Protein AF-A0A1Z8X875-F1 (afdb_monomer_lite)

Radius of gyration: 24.11 Å; chains: 1; bounding box: 52×48×48 Å

Secondary structure (DSSP, 8-state):
-HHHHSGGGS--TTTPPPPHHHHHHHHHHHHHTTSSPPP-PPPHHHHHT-TTSSB-TTS-B-PPTT-S--TTTT--TTSTT---PPP--

Structure (mmCIF, N/CA/C/O backbone):
data_AF-A0A1Z8X875-F1
#
_entry.id   AF-A0A1Z8X875-F1
#
loop_
_atom_site.group_PDB
_atom_site.id
_atom_site.type_symbol
_atom_site.label_atom_id
_atom_site.label_alt_id
_atom_site.label_comp_id
_atom_site.label_asym_id
_atom_site.label_entity_id
_atom_site.label_seq_id
_atom_site.pdbx_PDB_ins_code
_atom_site.Cartn_x
_atom_site.Cartn_y
_atom_site.Cartn_z
_atom_site.occupancy
_atom_site.B_iso_or_equiv
_atom_site.auth_seq_id
_atom_site.auth_comp_id
_atom_site.auth_asym_id
_atom_site.auth_atom_id
_atom_site.pdbx_PDB_model_num
ATOM 1 N N . MET A 1 1 ? 0.544 31.710 28.892 1.00 57.66 1 MET A N 1
ATOM 2 C CA . MET A 1 1 ? 1.476 32.169 27.840 1.00 57.66 1 MET A CA 1
ATOM 3 C C . MET A 1 1 ? 1.239 31.554 26.453 1.00 57.66 1 MET A C 1
ATOM 5 O O . MET A 1 1 ? 0.664 32.251 25.635 1.00 57.66 1 MET A O 1
ATOM 9 N N . ILE A 1 2 ? 1.581 30.288 26.142 1.00 60.22 2 ILE A N 1
ATOM 10 C CA . ILE A 1 2 ? 1.348 29.737 24.773 1.00 60.22 2 ILE A CA 1
ATOM 11 C C . ILE A 1 2 ? -0.149 29.690 24.400 1.00 60.22 2 ILE A C 1
ATOM 13 O O . ILE A 1 2 ? -0.520 30.038 23.285 1.00 60.22 2 ILE A O 1
ATOM 17 N N . LYS A 1 3 ? -1.017 29.317 25.351 1.00 55.34 3 LYS A N 1
ATOM 18 C CA . LYS A 1 3 ? -2.477 29.260 25.146 1.00 55.34 3 LYS A CA 1
ATOM 19 C C . LYS A 1 3 ? -3.127 30.627 24.887 1.00 55.34 3 LYS A C 1
ATOM 21 O O . LYS A 1 3 ? -4.113 30.687 24.173 1.00 55.34 3 LYS A O 1
ATOM 26 N N . GLU A 1 4 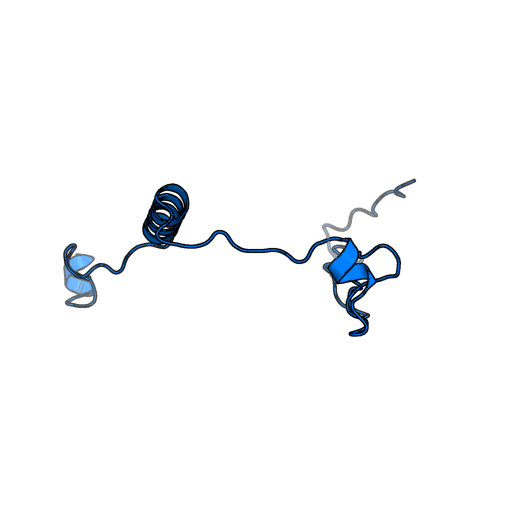? -2.575 31.707 25.438 1.00 61.78 4 GLU A N 1
ATOM 27 C CA . GLU A 1 4 ? -3.087 33.072 25.223 1.00 61.78 4 GLU A CA 1
ATOM 28 C C . GLU A 1 4 ? -2.608 33.645 23.884 1.00 61.78 4 GLU A C 1
ATOM 30 O O . GLU A 1 4 ? -3.358 34.355 23.227 1.00 61.78 4 GLU A O 1
ATOM 35 N N . MET A 1 5 ? -1.395 33.287 23.438 1.00 63.72 5 MET A N 1
ATOM 36 C CA . MET A 1 5 ? -0.865 33.694 22.127 1.00 63.72 5 MET A CA 1
ATOM 37 C C . MET A 1 5 ? -1.567 33.006 20.948 1.00 63.72 5 MET A C 1
ATOM 39 O O . MET A 1 5 ? -1.678 33.597 19.880 1.00 63.72 5 MET A O 1
ATOM 43 N N . LEU A 1 6 ? -2.031 31.765 21.124 1.00 61.81 6 LEU A N 1
ATOM 44 C CA . LEU A 1 6 ? -2.697 30.994 20.066 1.00 61.81 6 LEU A CA 1
ATOM 45 C C . LEU A 1 6 ? -4.219 31.213 20.008 1.00 61.81 6 LEU A C 1
ATOM 47 O O . LEU A 1 6 ? -4.852 30.742 19.065 1.00 61.81 6 LEU A O 1
ATOM 51 N N . GLY A 1 7 ? -4.812 31.929 20.970 1.00 65.19 7 GLY A N 1
ATOM 52 C CA . GLY A 1 7 ? -6.245 32.246 20.983 1.00 65.19 7 GLY A CA 1
ATOM 53 C C . GLY A 1 7 ? -7.143 31.027 20.713 1.00 65.19 7 GLY A C 1
ATOM 54 O O . GLY A 1 7 ? -6.928 29.945 21.256 1.00 65.19 7 GLY A O 1
ATOM 55 N N . THR A 1 8 ? -8.132 31.185 19.828 1.00 56.78 8 THR A N 1
ATOM 56 C CA . THR A 1 8 ? -9.074 30.130 19.397 1.00 56.78 8 THR A CA 1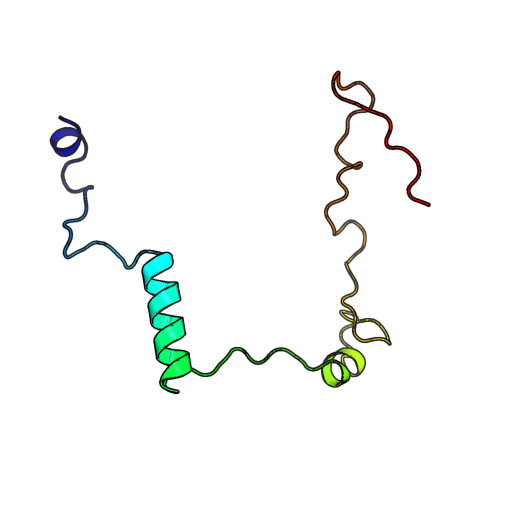
ATOM 57 C C . THR A 1 8 ? -8.475 29.103 18.425 1.00 56.78 8 THR A C 1
ATOM 59 O O . THR A 1 8 ? -9.173 28.176 18.017 1.00 56.78 8 THR A O 1
ATOM 62 N N . ALA A 1 9 ? -7.195 29.230 18.045 1.00 58.41 9 ALA A N 1
ATOM 63 C CA . ALA A 1 9 ? -6.516 28.254 17.186 1.00 58.41 9 ALA A CA 1
ATOM 64 C C . ALA A 1 9 ? -6.141 26.966 17.938 1.00 58.41 9 ALA A C 1
ATOM 66 O O . ALA A 1 9 ? -5.784 25.960 17.323 1.00 58.41 9 ALA A O 1
ATOM 67 N N . TRP A 1 10 ? -6.231 26.976 19.270 1.00 59.44 10 TRP A N 1
ATOM 68 C CA . TRP A 1 10 ? -6.222 25.757 20.067 1.00 59.44 10 TRP A CA 1
ATOM 69 C C . TRP A 1 10 ? -7.621 25.143 20.053 1.00 59.44 10 TRP A C 1
ATOM 71 O O . TRP A 1 10 ? -8.539 25.654 20.688 1.00 59.44 10 TRP A O 1
ATOM 81 N N . LEU A 1 11 ? -7.784 24.040 19.321 1.00 61.66 11 LEU A N 1
ATOM 82 C CA . LEU A 1 11 ? -9.023 23.269 19.351 1.00 61.66 11 LEU A CA 1
ATOM 83 C C . LEU A 1 11 ? -9.264 22.749 20.771 1.00 61.66 11 LEU A C 1
ATOM 85 O O . LEU A 1 11 ? -8.387 22.122 21.376 1.00 61.66 11 LEU A O 1
ATOM 89 N N . ASP A 1 12 ? -10.469 22.980 21.288 1.00 63.47 12 ASP A N 1
ATOM 90 C CA . ASP A 1 12 ? -10.922 22.314 22.503 1.00 63.47 12 ASP A C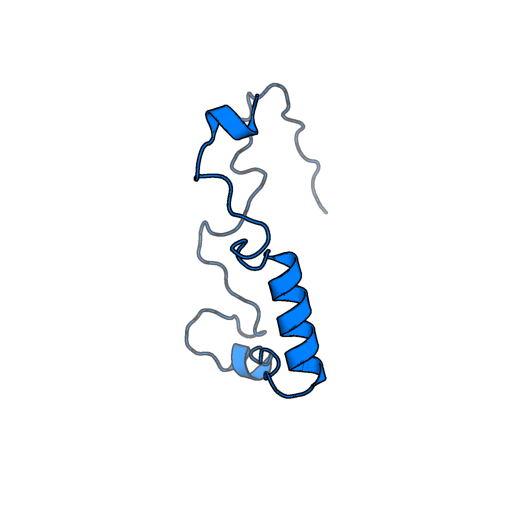A 1
ATOM 91 C C . ASP A 1 12 ? -10.852 20.796 22.323 1.00 63.47 12 ASP A C 1
ATOM 93 O O . ASP A 1 12 ? -11.038 20.275 21.222 1.00 63.47 12 ASP A O 1
ATOM 97 N N . LYS A 1 13 ? -10.607 20.056 23.412 1.00 64.31 13 LYS A N 1
ATOM 98 C CA . LYS A 1 13 ? -10.499 18.583 23.363 1.00 64.31 13 LYS A CA 1
ATOM 99 C C . LYS A 1 13 ? -11.711 17.916 22.697 1.00 64.31 13 LYS A C 1
ATOM 101 O O . LYS A 1 13 ? -11.554 16.844 22.124 1.00 64.31 13 LYS A O 1
ATOM 106 N N . SER A 1 14 ? -12.889 18.537 22.776 1.00 65.75 14 SER A N 1
ATOM 107 C CA . SER A 1 14 ? -14.133 18.097 22.131 1.00 65.75 14 SER A CA 1
ATOM 108 C C . SER A 1 14 ? -14.173 18.330 20.616 1.00 65.75 14 SER A C 1
ATOM 110 O O . SER A 1 14 ? -14.892 17.618 19.927 1.00 65.75 14 SER A O 1
ATOM 112 N N . ASN A 1 15 ? -13.392 19.282 20.101 1.00 67.31 15 ASN A N 1
ATOM 113 C CA . ASN A 1 15 ? -13.310 19.651 18.684 1.00 67.31 15 ASN A CA 1
ATOM 114 C C . ASN A 1 15 ? -11.988 19.209 18.033 1.00 67.31 15 ASN A C 1
ATOM 116 O O . ASN A 1 15 ? -11.693 19.590 16.901 1.00 67.31 15 ASN A O 1
ATOM 120 N N . MET A 1 16 ? -11.177 18.411 18.732 1.00 72.19 16 MET A N 1
ATOM 121 C CA . MET A 1 16 ? -9.967 17.822 18.165 1.00 72.19 16 MET A CA 1
ATOM 122 C C . MET A 1 16 ? -10.354 16.766 17.118 1.00 72.19 16 MET A C 1
ATOM 124 O O . MET A 1 16 ? -11.022 15.790 17.471 1.00 72.19 16 MET A O 1
ATOM 128 N N . PRO A 1 17 ? -9.934 16.911 15.847 1.00 78.19 17 PRO A N 1
ATOM 129 C CA . PRO A 1 17 ? -10.151 15.874 14.849 1.00 78.19 17 PRO A CA 1
ATOM 130 C C . PRO A 1 17 ? -9.483 14.568 15.293 1.00 78.19 17 PRO A C 1
ATOM 132 O O . PRO A 1 17 ? -8.459 14.589 15.985 1.00 78.19 17 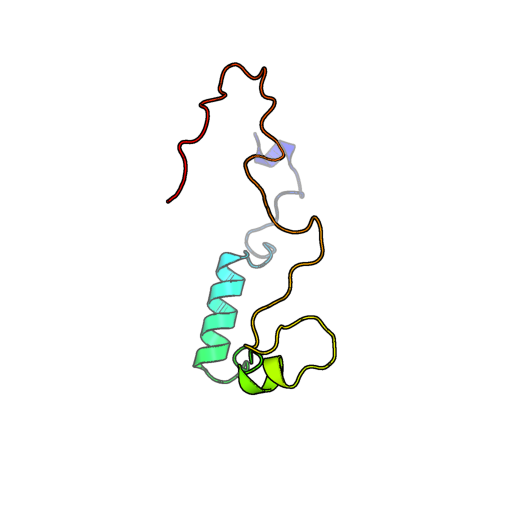PRO A O 1
ATOM 135 N N . GLU A 1 18 ? -10.044 13.423 14.882 1.00 78.81 18 GLU A N 1
ATOM 136 C CA . GLU A 1 18 ? -9.407 12.129 15.142 1.00 78.81 18 GLU A CA 1
ATOM 137 C C . GLU A 1 18 ? -7.955 12.167 14.649 1.00 78.81 18 GLU A C 1
ATOM 139 O O . GLU A 1 18 ? -7.663 12.424 13.479 1.00 78.81 18 GLU A O 1
ATOM 144 N N . THR A 1 19 ? -7.023 11.867 15.546 1.00 85.50 19 THR A N 1
ATOM 145 C CA . THR A 1 19 ? -5.616 11.709 15.188 1.00 85.50 19 THR A CA 1
ATOM 146 C C . THR A 1 19 ? -5.443 10.518 14.245 1.00 85.50 19 THR A C 1
ATOM 148 O O . THR A 1 19 ? -6.193 9.539 14.296 1.00 85.50 19 THR A O 1
ATOM 151 N N . GLY A 1 20 ? -4.379 10.520 13.437 1.00 87.50 20 GLY A N 1
ATOM 152 C CA . GLY A 1 20 ? -4.080 9.393 12.542 1.00 87.50 20 GLY A CA 1
ATOM 153 C C . GLY A 1 20 ? -3.997 8.035 13.260 1.00 87.50 20 GLY A C 1
ATOM 154 O O . GLY A 1 20 ? -4.396 7.011 12.706 1.00 87.50 20 GLY A O 1
ATOM 155 N N . ASN A 1 21 ? -3.547 8.015 14.520 1.00 89.69 21 ASN A N 1
ATOM 156 C CA . ASN A 1 21 ? -3.524 6.807 15.350 1.00 89.69 21 ASN A CA 1
ATOM 157 C C . ASN A 1 21 ? -4.928 6.325 15.734 1.00 89.69 21 ASN A C 1
ATOM 159 O O . ASN A 1 21 ? -5.204 5.126 15.647 1.00 89.69 21 ASN A O 1
ATOM 163 N N . GLN A 1 22 ? -5.816 7.242 16.123 1.00 88.56 22 GLN A N 1
ATOM 164 C CA . GLN A 1 22 ? -7.212 6.919 16.431 1.00 8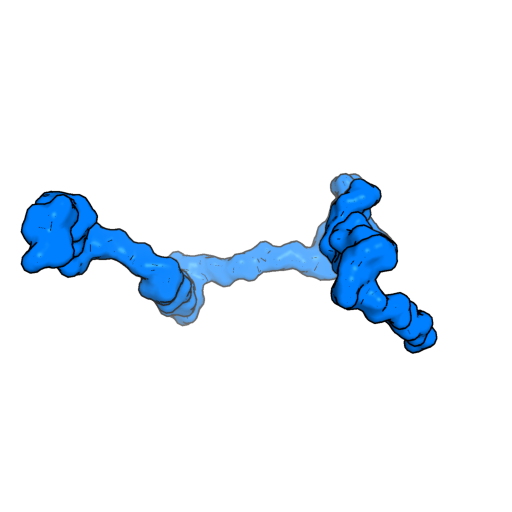8.56 22 GLN A CA 1
ATOM 165 C C . GLN A 1 22 ? -7.926 6.375 15.189 1.00 88.56 22 GLN A C 1
ATOM 167 O O . GLN A 1 22 ? -8.530 5.305 15.260 1.00 88.56 22 GLN A O 1
ATOM 172 N N . ILE A 1 23 ? -7.728 7.013 14.029 1.00 91.25 23 ILE A N 1
ATOM 173 C CA . ILE A 1 23 ? -8.280 6.557 12.744 1.00 91.25 23 ILE A CA 1
ATOM 174 C C . ILE A 1 23 ? -7.814 5.130 12.415 1.00 91.25 23 ILE A C 1
ATOM 176 O O . ILE A 1 23 ? -8.624 4.283 12.034 1.00 91.25 23 ILE A O 1
ATOM 180 N N . ARG A 1 24 ? -6.512 4.833 12.564 1.00 90.94 24 ARG A N 1
ATOM 181 C CA . ARG A 1 24 ? -5.961 3.485 12.323 1.00 90.94 24 ARG A CA 1
ATOM 182 C C . ARG A 1 24 ? -6.594 2.440 13.238 1.00 90.94 24 ARG A C 1
ATOM 184 O O . ARG A 1 24 ? -6.973 1.365 12.771 1.00 90.94 24 ARG A O 1
ATOM 191 N N . ARG A 1 25 ? -6.739 2.761 14.526 1.00 93.19 25 ARG A N 1
ATOM 192 C CA . ARG A 1 25 ? -7.349 1.863 15.513 1.00 93.19 25 ARG A CA 1
ATOM 193 C C . ARG A 1 25 ? -8.817 1.587 15.190 1.00 93.19 25 ARG A C 1
ATOM 195 O O . ARG A 1 25 ? -9.204 0.419 15.189 1.00 93.19 25 ARG A O 1
ATOM 202 N N . ARG A 1 26 ? -9.588 2.630 14.865 1.00 93.12 26 ARG A N 1
ATOM 203 C CA . ARG A 1 26 ? -11.002 2.532 14.486 1.00 93.12 26 ARG A CA 1
ATOM 204 C C . ARG A 1 26 ? -11.189 1.660 13.247 1.00 93.12 26 ARG A C 1
ATOM 206 O O . ARG A 1 26 ? -11.883 0.653 13.326 1.00 93.12 26 ARG A O 1
ATOM 213 N N . LYS A 1 27 ? -10.481 1.953 12.149 1.00 92.19 27 LYS A N 1
ATOM 214 C CA . LYS A 1 27 ? -10.515 1.124 10.926 1.00 92.19 27 LYS A CA 1
ATOM 215 C C . LYS A 1 27 ? -10.178 -0.341 11.221 1.00 92.19 27 LYS A C 1
ATOM 217 O O . LYS A 1 27 ? -10.825 -1.238 10.695 1.00 92.19 27 LYS A O 1
ATOM 222 N N . GLY A 1 28 ? -9.189 -0.591 12.082 1.00 92.94 28 GLY A N 1
ATOM 223 C CA . GLY A 1 28 ? -8.835 -1.943 12.516 1.00 92.94 28 GLY A CA 1
ATOM 224 C C . GLY A 1 28 ? -9.954 -2.658 13.279 1.00 92.94 28 GLY A C 1
ATOM 225 O O . GLY A 1 28 ? -10.143 -3.857 13.101 1.00 92.94 28 GLY A O 1
ATOM 226 N N . GLN A 1 29 ? -10.698 -1.946 14.126 1.00 94.56 29 GLN A N 1
ATOM 227 C CA . GLN A 1 29 ? -11.859 -2.497 14.832 1.00 94.56 29 GLN A CA 1
ATOM 228 C C . GLN A 1 29 ? -13.023 -2.773 13.884 1.00 94.56 29 GLN A C 1
ATOM 230 O O . GLN A 1 29 ? -13.584 -3.859 13.951 1.00 94.56 29 GLN A O 1
ATOM 235 N N . GLU A 1 30 ? -13.323 -1.851 12.971 1.00 94.56 30 GLU A N 1
ATOM 236 C CA . GLU A 1 30 ? -14.366 -2.028 11.953 1.00 94.56 30 GLU A CA 1
ATOM 237 C C . GLU A 1 30 ? -14.098 -3.252 11.067 1.00 94.56 30 GLU A C 1
ATOM 239 O O . GLU A 1 30 ? -15.010 -4.024 10.787 1.00 94.56 30 GLU A O 1
ATOM 244 N N . MET A 1 31 ? -12.836 -3.478 10.679 1.00 94.94 31 MET A N 1
ATOM 245 C CA . MET A 1 31 ? -12.452 -4.669 9.913 1.00 94.94 31 MET A CA 1
ATOM 246 C C . MET A 1 31 ? -12.636 -5.962 10.717 1.00 94.94 31 MET A C 1
ATOM 248 O O . MET A 1 31 ? -13.190 -6.927 10.200 1.00 94.94 31 MET A O 1
ATOM 252 N N . ARG A 1 32 ? -12.248 -5.979 12.003 1.00 93.75 32 ARG A N 1
ATOM 253 C CA . ARG A 1 32 ? -12.461 -7.150 12.881 1.00 93.75 32 ARG A CA 1
ATOM 254 C C . ARG A 1 32 ? -13.937 -7.409 13.190 1.00 93.75 32 ARG A C 1
ATOM 256 O O . ARG A 1 32 ? -14.313 -8.556 13.389 1.00 93.75 32 ARG A O 1
ATOM 263 N N . ALA A 1 33 ? -14.754 -6.360 13.239 1.00 95.38 33 ALA A N 1
ATOM 264 C CA . ALA A 1 33 ? -16.199 -6.446 13.433 1.00 95.38 33 ALA A CA 1
ATOM 265 C C . ALA A 1 33 ? -16.965 -6.767 12.135 1.00 95.38 33 ALA A C 1
ATOM 267 O O . ALA A 1 33 ? -18.177 -6.948 12.176 1.00 95.38 33 ALA A O 1
ATOM 268 N N . GLY A 1 34 ? -16.283 -6.799 10.983 1.00 92.06 34 GLY A N 1
ATOM 269 C CA . GLY A 1 34 ? -16.889 -7.055 9.675 1.00 92.06 34 GLY A CA 1
ATOM 270 C C . GLY A 1 34 ? -17.691 -5.886 9.093 1.00 92.06 34 GLY A C 1
ATOM 271 O O . GLY A 1 34 ? -18.260 -6.022 8.015 1.00 92.06 34 GLY A O 1
ATOM 272 N N . THR A 1 35 ? -17.728 -4.725 9.754 1.00 95.44 35 THR A N 1
ATOM 273 C CA . THR A 1 35 ? -18.446 -3.535 9.261 1.00 95.44 35 THR A CA 1
ATOM 274 C C . THR A 1 35 ? -17.684 -2.804 8.160 1.00 95.44 35 THR A C 1
ATOM 276 O O . THR A 1 35 ? -18.276 -2.071 7.369 1.00 95.44 35 THR A O 1
ATOM 279 N N . ARG A 1 36 ? -16.365 -3.017 8.081 1.00 91.00 36 ARG A N 1
ATOM 280 C CA . ARG A 1 36 ? -15.505 -2.524 7.005 1.00 91.00 36 ARG A CA 1
ATOM 281 C C . ARG A 1 36 ? -14.824 -3.705 6.307 1.00 91.00 36 ARG A C 1
ATOM 283 O O . ARG A 1 36 ? -14.194 -4.507 6.993 1.00 91.00 36 ARG A O 1
ATOM 290 N N . PRO A 1 37 ? -14.865 -3.803 4.967 1.00 92.12 37 PRO A N 1
ATOM 291 C CA . PRO A 1 37 ? -14.146 -4.855 4.261 1.00 92.12 37 PRO A CA 1
ATOM 292 C C . PRO A 1 37 ? -12.632 -4.671 4.404 1.00 92.12 37 PRO A C 1
ATOM 294 O O . PRO A 1 37 ? -12.118 -3.545 4.417 1.00 92.12 37 PRO A O 1
ATOM 297 N N . TYR A 1 38 ? -11.913 -5.789 4.474 1.00 90.81 38 TYR A N 1
ATOM 298 C CA . TYR A 1 38 ? -10.460 -5.774 4.372 1.00 90.81 38 TYR A CA 1
ATOM 299 C C . TYR A 1 38 ? -10.033 -5.301 2.975 1.00 90.81 38 TYR A C 1
ATOM 301 O O . TYR A 1 38 ? -10.709 -5.617 1.991 1.00 90.81 38 TYR A O 1
ATOM 309 N N . PRO A 1 39 ? -8.916 -4.560 2.861 1.00 90.56 39 PRO A N 1
ATOM 310 C CA . PRO A 1 39 ? -8.345 -4.231 1.565 1.00 90.56 39 PRO A CA 1
ATOM 311 C C . PRO A 1 39 ? -8.098 -5.515 0.774 1.00 90.56 39 PRO A C 1
ATOM 313 O O . PRO A 1 39 ? -7.403 -6.416 1.247 1.00 90.56 39 PRO A O 1
ATOM 316 N N . LYS A 1 40 ? -8.678 -5.603 -0.424 1.00 88.75 40 LYS A N 1
ATOM 317 C CA . LYS A 1 40 ? -8.395 -6.693 -1.352 1.00 88.75 40 LYS A CA 1
ATOM 318 C C . LYS A 1 40 ? -7.234 -6.267 -2.236 1.00 88.75 40 LYS A C 1
ATOM 320 O O . LYS A 1 40 ? -7.365 -5.334 -3.023 1.00 88.75 40 LYS A O 1
ATOM 325 N N . TYR A 1 41 ? -6.108 -6.946 -2.081 1.00 83.94 41 TYR A N 1
ATOM 326 C CA . TYR A 1 41 ? -4.965 -6.782 -2.969 1.00 83.94 41 TYR A CA 1
ATOM 327 C C . TYR A 1 41 ? -5.142 -7.677 -4.205 1.00 83.94 41 TYR A C 1
ATOM 329 O O . TYR A 1 41 ? -5.757 -8.745 -4.090 1.00 83.94 41 TYR A O 1
ATOM 337 N N . PRO A 1 42 ? -4.649 -7.258 -5.383 1.00 86.06 42 PRO A N 1
ATOM 338 C CA . PRO A 1 42 ? -4.672 -8.103 -6.569 1.00 86.06 42 PRO A CA 1
ATOM 339 C C . PRO A 1 42 ? -3.861 -9.378 -6.312 1.00 86.06 42 PRO A C 1
ATOM 341 O O . PRO A 1 42 ? -2.787 -9.337 -5.701 1.00 86.06 42 PRO A O 1
ATOM 344 N N . SER A 1 43 ? -4.389 -10.523 -6.750 1.00 87.75 43 SER A N 1
ATOM 345 C CA . SER A 1 43 ? -3.675 -11.794 -6.623 1.00 87.75 43 SER A CA 1
ATOM 346 C C . SER A 1 43 ? -2.459 -11.822 -7.552 1.00 87.75 43 SER A C 1
ATOM 348 O O . SER A 1 43 ? -2.299 -10.951 -8.408 1.00 87.75 43 SER A O 1
ATOM 350 N N . LYS A 1 44 ? -1.565 -12.800 -7.380 1.00 86.19 44 LYS A N 1
ATOM 351 C CA . LYS A 1 44 ? -0.425 -12.953 -8.295 1.00 86.19 44 LYS A CA 1
ATOM 352 C C . LYS A 1 44 ? -0.922 -13.233 -9.716 1.00 86.19 44 LYS A C 1
ATOM 354 O O . LYS A 1 44 ? -0.494 -12.577 -10.652 1.00 86.19 44 LYS A O 1
ATOM 359 N N . GLU A 1 45 ? -1.901 -14.116 -9.844 1.00 86.44 45 GLU A N 1
ATOM 360 C CA . GLU A 1 45 ? -2.526 -14.495 -11.113 1.00 86.44 45 GLU A CA 1
ATOM 361 C C . GLU A 1 45 ? -3.203 -13.292 -11.777 1.00 86.44 45 GLU A C 1
ATOM 363 O O . GLU A 1 45 ? -3.053 -13.084 -12.973 1.00 86.44 45 GLU A O 1
ATOM 368 N N . SER A 1 46 ? -3.887 -12.453 -10.990 1.00 87.19 46 SER A N 1
ATOM 369 C CA . SER A 1 46 ? -4.491 -11.214 -11.488 1.00 87.19 46 SER A CA 1
ATOM 370 C C . SER A 1 46 ? -3.460 -10.185 -11.948 1.00 87.19 46 SER A C 1
ATOM 372 O O . SER A 1 46 ? -3.811 -9.356 -12.778 1.00 87.19 46 SER A O 1
ATOM 374 N N . ARG A 1 47 ? -2.245 -10.191 -11.385 1.00 86.88 47 ARG A N 1
ATOM 375 C CA . ARG A 1 47 ? -1.151 -9.300 -11.801 1.00 86.88 47 ARG A CA 1
ATOM 376 C C . ARG A 1 47 ? -0.474 -9.799 -13.071 1.00 86.88 47 ARG A C 1
ATOM 378 O O . ARG A 1 47 ? -0.205 -8.997 -13.943 1.00 86.88 47 ARG A O 1
ATOM 385 N N . ILE A 1 48 ? -0.264 -11.108 -13.196 1.00 86.75 48 ILE A N 1
ATOM 386 C CA . ILE A 1 48 ? 0.284 -11.727 -14.416 1.00 86.75 48 ILE A CA 1
ATOM 387 C C . ILE A 1 48 ? -0.686 -11.560 -15.593 1.00 86.75 48 ILE A C 1
ATOM 389 O O . ILE A 1 48 ? -0.276 -11.308 -16.718 1.00 86.75 48 ILE A O 1
ATOM 393 N N . ALA A 1 49 ? -1.991 -11.680 -15.337 1.00 86.62 49 ALA A N 1
ATOM 394 C CA . ALA A 1 49 ? -3.018 -11.465 -16.352 1.00 86.62 49 ALA A CA 1
ATOM 395 C C . ALA A 1 49 ? -3.246 -9.979 -16.693 1.00 86.62 49 ALA A C 1
ATOM 397 O O . ALA A 1 49 ? -4.070 -9.679 -17.559 1.00 86.62 49 ALA A O 1
ATOM 398 N N . ASP A 1 50 ? -2.580 -9.049 -16.000 1.00 82.06 50 ASP A N 1
ATOM 399 C CA . ASP A 1 50 ? -2.749 -7.621 -16.233 1.00 82.06 50 ASP A CA 1
ATOM 400 C C . ASP A 1 50 ? -1.986 -7.182 -17.489 1.00 82.06 50 ASP A C 1
ATOM 402 O O . ASP A 1 50 ? -0.759 -7.155 -17.530 1.00 82.06 50 ASP A O 1
ATOM 406 N N . THR A 1 51 ? -2.725 -6.776 -18.520 1.00 82.00 51 THR A N 1
ATOM 407 C CA . THR A 1 51 ? -2.157 -6.280 -19.780 1.00 82.00 51 THR A CA 1
ATOM 408 C C . THR A 1 51 ? -1.778 -4.796 -19.727 1.00 82.00 51 THR A C 1
ATOM 410 O O . THR A 1 51 ? -1.442 -4.217 -20.758 1.00 82.00 51 THR A O 1
ATOM 413 N N . SER A 1 52 ? -1.868 -4.143 -18.562 1.00 82.12 52 SER A N 1
ATOM 414 C CA . SER A 1 52 ? -1.547 -2.719 -18.394 1.00 82.12 52 SER A CA 1
ATOM 415 C C . SER A 1 52 ? -0.057 -2.387 -18.548 1.00 82.12 52 SER A C 1
ATOM 417 O O . SER A 1 52 ? 0.293 -1.211 -18.639 1.00 82.12 52 SER A O 1
ATOM 419 N N . GLY A 1 53 ? 0.821 -3.397 -18.556 1.00 81.06 53 GLY A N 1
ATOM 420 C CA . GLY A 1 53 ? 2.277 -3.218 -18.573 1.00 81.06 53 GLY A CA 1
ATOM 421 C C . GLY A 1 53 ? 2.862 -2.773 -17.227 1.00 81.06 53 GLY A C 1
ATOM 422 O O . GLY A 1 53 ? 4.046 -2.465 -17.146 1.00 81.06 53 GLY A O 1
ATOM 423 N N . MET A 1 54 ? 2.044 -2.735 -16.169 1.00 84.50 54 MET A N 1
ATOM 424 C CA . MET A 1 54 ? 2.476 -2.421 -14.801 1.00 84.50 54 MET A CA 1
ATOM 425 C C . MET A 1 54 ? 3.159 -3.605 -14.111 1.00 84.50 54 MET A C 1
ATOM 427 O O . MET A 1 54 ? 3.846 -3.406 -13.110 1.00 84.50 54 MET A O 1
ATOM 431 N N . PHE A 1 55 ? 2.950 -4.827 -14.603 1.00 89.38 55 PHE A N 1
ATOM 432 C CA . PHE A 1 55 ? 3.494 -6.051 -14.025 1.00 89.38 55 PHE A CA 1
ATOM 433 C C . PHE A 1 55 ? 4.231 -6.878 -15.084 1.00 89.38 55 PHE A C 1
ATOM 435 O O . PHE A 1 55 ? 3.876 -6.830 -16.259 1.00 89.38 55 PHE A O 1
ATOM 442 N N . ASP A 1 56 ? 5.273 -7.595 -14.662 1.00 87.25 56 ASP A N 1
ATOM 443 C CA . ASP A 1 56 ? 6.009 -8.547 -15.495 1.00 87.25 56 ASP A CA 1
ATOM 444 C C . ASP A 1 56 ? 5.289 -9.909 -15.569 1.00 87.25 56 ASP A C 1
ATOM 446 O O . ASP A 1 56 ? 4.271 -10.132 -14.906 1.00 87.25 56 ASP A O 1
ATOM 450 N N . ASP A 1 57 ? 5.840 -10.838 -16.355 1.00 86.31 57 ASP A N 1
ATOM 451 C CA . ASP A 1 57 ? 5.282 -12.185 -16.560 1.00 86.31 57 ASP A CA 1
ATOM 452 C C . ASP A 1 57 ? 5.216 -13.024 -15.266 1.00 86.31 57 ASP A C 1
ATOM 454 O O . ASP A 1 57 ? 4.452 -13.987 -15.171 1.00 86.31 57 ASP A O 1
ATOM 458 N N . ASP A 1 58 ? 5.978 -12.639 -14.240 1.00 86.81 58 ASP A N 1
ATOM 459 C CA . ASP A 1 58 ? 5.966 -13.245 -12.910 1.00 86.81 58 ASP A CA 1
ATOM 460 C C . ASP A 1 58 ? 5.014 -12.519 -11.936 1.00 86.81 58 ASP A C 1
ATOM 462 O O . ASP A 1 58 ? 4.819 -12.956 -10.793 1.00 86.81 58 ASP A O 1
ATOM 466 N N . GLY A 1 59 ? 4.378 -11.428 -12.372 1.00 83.56 59 GLY A N 1
ATOM 467 C CA . GLY A 1 59 ? 3.449 -10.602 -11.609 1.00 83.56 59 GLY A CA 1
ATOM 468 C C . GLY A 1 59 ? 4.128 -9.592 -10.680 1.00 83.56 59 GLY A C 1
ATOM 469 O O . GLY A 1 59 ? 3.458 -9.030 -9.804 1.00 83.56 59 GLY A O 1
ATOM 470 N N . ASN A 1 60 ? 5.438 -9.369 -10.800 1.00 87.75 60 ASN A N 1
ATOM 471 C CA . ASN A 1 60 ? 6.145 -8.310 -10.082 1.00 87.75 60 ASN A CA 1
ATOM 472 C C . ASN A 1 60 ? 5.875 -6.960 -10.736 1.00 87.75 60 ASN A C 1
ATOM 474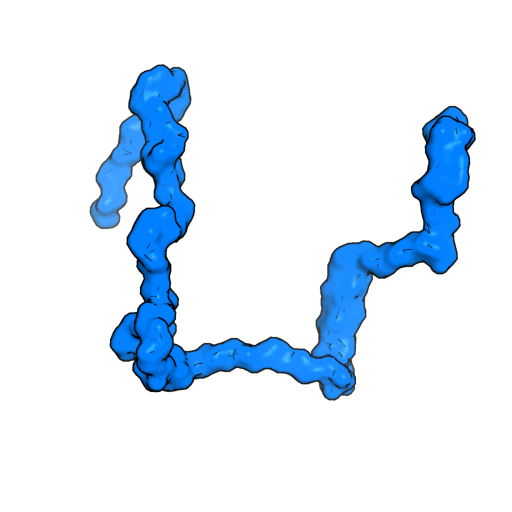 O O . ASN A 1 60 ? 5.670 -6.870 -11.937 1.00 87.75 60 ASN A O 1
ATOM 478 N N . TYR A 1 61 ? 5.867 -5.899 -9.934 1.00 86.19 61 TYR A N 1
ATOM 479 C CA . TYR A 1 61 ? 5.629 -4.555 -10.448 1.00 86.19 61 TYR A CA 1
ATOM 480 C C . TYR A 1 61 ? 6.837 -4.057 -11.247 1.00 86.19 61 TYR A C 1
ATOM 482 O O . TYR A 1 61 ? 7.958 -4.034 -10.732 1.00 86.19 61 TYR A O 1
ATOM 490 N N . VAL A 1 62 ? 6.592 -3.614 -12.477 1.00 85.94 62 VAL A N 1
ATOM 491 C CA . VAL A 1 62 ? 7.594 -2.996 -13.341 1.00 85.94 62 VAL A CA 1
ATOM 492 C C . VAL A 1 62 ? 7.676 -1.517 -12.987 1.00 85.94 62 VAL A C 1
ATOM 494 O O . VAL A 1 62 ? 6.761 -0.731 -13.231 1.00 85.94 62 VAL A O 1
ATOM 497 N N . TYR A 1 63 ? 8.791 -1.129 -12.379 1.00 83.25 63 TYR A N 1
ATOM 498 C CA . TYR A 1 63 ? 9.081 0.269 -12.094 1.00 83.25 63 TYR A CA 1
ATOM 499 C C . TYR A 1 63 ? 9.405 1.010 -13.402 1.00 83.25 63 TYR A C 1
ATOM 501 O O . TYR A 1 63 ? 10.287 0.559 -14.133 1.00 83.25 63 TYR A O 1
ATOM 509 N N . PRO A 1 64 ? 8.746 2.149 -13.701 1.00 83.44 64 PRO A N 1
ATOM 510 C CA . PRO A 1 64 ? 9.131 3.004 -14.822 1.00 83.44 64 PRO A CA 1
ATOM 511 C C . PRO A 1 64 ? 10.621 3.364 -14.801 1.00 83.44 64 PRO A C 1
ATOM 513 O O . PRO A 1 64 ? 11.221 3.491 -13.729 1.00 83.44 64 PRO A O 1
ATOM 516 N N . GLU A 1 65 ? 11.218 3.596 -15.966 1.00 78.25 65 GLU A N 1
ATOM 517 C CA . GLU A 1 65 ? 12.615 4.031 -16.039 1.00 78.25 65 GLU A CA 1
ATOM 518 C C . GLU A 1 65 ? 12.844 5.328 -15.243 1.00 78.25 65 GLU A C 1
ATOM 520 O O . GLU A 1 65 ? 12.041 6.261 -15.281 1.00 78.25 65 GLU A O 1
ATOM 525 N N . GLY A 1 66 ? 13.928 5.373 -14.464 1.00 74.19 66 GLY A N 1
ATOM 526 C CA . GLY A 1 66 ? 14.230 6.495 -13.565 1.00 74.19 66 GLY A CA 1
ATOM 527 C C . GLY A 1 66 ? 13.364 6.561 -12.300 1.00 74.19 66 GLY A C 1
ATOM 528 O O . GLY A 1 66 ? 13.577 7.443 -11.467 1.00 74.19 66 GLY A O 1
ATOM 529 N N . SER A 1 67 ? 12.415 5.636 -12.122 1.00 74.88 67 SER A N 1
ATOM 530 C CA . SER A 1 67 ? 11.702 5.454 -10.860 1.00 74.88 67 SER A CA 1
ATOM 531 C C . SER A 1 67 ? 12.443 4.478 -9.941 1.00 74.88 67 SER A C 1
ATOM 533 O O . SER A 1 67 ? 13.199 3.613 -10.380 1.00 74.88 67 SER A O 1
ATOM 535 N N . GLY A 1 68 ? 12.245 4.648 -8.637 1.00 66.88 68 GLY A N 1
ATOM 536 C CA . GLY A 1 68 ? 13.012 3.948 -7.611 1.00 66.88 68 GLY A CA 1
ATOM 537 C C . GLY A 1 68 ? 14.021 4.868 -6.928 1.00 66.88 68 GLY A C 1
ATOM 538 O O . GLY A 1 68 ? 14.562 5.807 -7.507 1.00 66.88 68 GLY A O 1
ATOM 539 N N . PHE A 1 69 ? 14.241 4.629 -5.640 1.00 68.94 69 PHE A N 1
ATOM 540 C CA . PHE A 1 69 ? 15.237 5.364 -4.873 1.00 68.94 69 PHE A CA 1
ATOM 541 C C . PHE A 1 69 ? 16.600 4.698 -5.069 1.00 68.94 69 PHE A C 1
ATOM 543 O O . PHE A 1 69 ? 16.889 3.675 -4.452 1.00 68.94 69 PHE A O 1
ATOM 550 N N . ASN A 1 70 ? 17.446 5.277 -5.919 1.00 67.00 70 ASN A N 1
ATOM 551 C CA . ASN A 1 70 ? 18.854 4.910 -5.973 1.00 67.00 70 ASN A CA 1
ATOM 552 C C . ASN A 1 70 ? 19.630 5.812 -5.008 1.00 67.00 70 ASN A C 1
ATOM 554 O O . ASN A 1 70 ? 19.864 6.990 -5.284 1.00 67.00 70 ASN A O 1
ATOM 558 N N . TRP A 1 71 ? 20.035 5.255 -3.867 1.00 60.81 71 TRP A N 1
ATOM 559 C CA . TRP A 1 71 ? 20.821 5.977 -2.866 1.00 60.81 71 TRP A CA 1
ATOM 560 C C . TRP A 1 71 ? 22.150 6.504 -3.428 1.00 60.81 71 TRP A C 1
ATOM 562 O O . TRP A 1 71 ? 22.644 7.495 -2.906 1.00 60.81 71 TRP A O 1
ATOM 572 N N . MET A 1 72 ? 22.681 5.917 -4.512 1.00 61.56 72 MET A N 1
ATOM 573 C CA . MET A 1 72 ? 23.891 6.379 -5.205 1.00 61.56 72 MET A CA 1
ATOM 574 C C . MET A 1 72 ? 23.647 7.505 -6.217 1.00 61.56 72 MET A C 1
ATOM 576 O O . MET A 1 72 ? 24.582 8.228 -6.536 1.00 61.56 72 MET A O 1
ATOM 580 N N . GLN A 1 73 ? 22.416 7.720 -6.698 1.00 62.31 73 GLN A N 1
ATOM 581 C CA . GLN A 1 73 ? 22.122 8.797 -7.664 1.00 62.31 73 GLN A CA 1
ATOM 582 C C . GLN A 1 73 ? 22.199 10.208 -7.060 1.00 62.31 73 GLN A C 1
ATOM 584 O O . GLN A 1 73 ? 22.189 11.188 -7.798 1.00 62.31 73 GLN A O 1
ATOM 589 N N . LYS A 1 74 ? 22.264 10.330 -5.728 1.00 56.41 74 LYS A N 1
ATOM 590 C CA . LYS A 1 74 ? 22.381 11.612 -5.012 1.00 56.41 74 LYS A CA 1
ATOM 591 C C . LYS A 1 74 ? 23.681 11.757 -4.231 1.00 56.41 74 LYS A C 1
ATOM 593 O O . LYS A 1 74 ? 23.783 12.661 -3.403 1.00 56.41 74 LYS A O 1
ATOM 598 N N . VAL A 1 75 ? 24.649 10.870 -4.447 1.00 59.66 75 VAL A N 1
ATOM 599 C CA . VAL A 1 75 ? 25.945 11.016 -3.792 1.00 59.66 75 VAL A CA 1
ATOM 600 C C . VAL A 1 75 ? 26.845 11.795 -4.727 1.00 59.66 75 VAL A C 1
ATOM 602 O O . VAL A 1 75 ? 27.315 11.267 -5.729 1.00 59.66 75 VAL A O 1
ATOM 605 N N . ASP A 1 76 ? 27.030 13.071 -4.406 1.00 62.03 76 ASP A N 1
ATOM 606 C CA . ASP A 1 76 ? 28.100 13.868 -4.985 1.00 62.03 76 ASP A CA 1
ATOM 607 C C . ASP A 1 76 ? 29.436 13.158 -4.666 1.00 62.03 76 ASP A C 1
ATOM 609 O O . ASP A 1 76 ? 29.738 12.959 -3.477 1.00 62.03 76 ASP A O 1
ATOM 613 N N . PRO A 1 77 ? 30.198 12.719 -5.689 1.00 61.62 77 PRO A N 1
ATOM 614 C CA . PRO A 1 77 ? 31.493 12.064 -5.504 1.00 61.62 77 PRO A CA 1
ATOM 615 C C . PRO A 1 77 ? 32.482 12.931 -4.719 1.00 61.62 77 PRO A C 1
ATOM 617 O O . PRO A 1 77 ? 33.354 12.394 -4.039 1.00 61.62 77 PRO A O 1
ATOM 620 N N . ASP A 1 78 ? 32.304 14.254 -4.769 1.00 67.25 78 ASP A N 1
ATOM 621 C CA . ASP A 1 78 ? 33.131 15.237 -4.074 1.00 67.25 78 ASP A CA 1
ATOM 622 C C . ASP A 1 78 ? 32.586 15.577 -2.673 1.00 67.25 78 ASP A C 1
ATOM 624 O O . ASP A 1 78 ? 33.163 16.390 -1.938 1.00 67.25 78 ASP A O 1
ATOM 628 N N . SER A 1 79 ? 31.486 14.943 -2.245 1.00 62.94 79 SER A N 1
ATOM 629 C CA . SER A 1 79 ? 30.978 15.126 -0.889 1.00 62.94 79 SER A CA 1
ATOM 630 C C . SER A 1 79 ? 31.943 14.521 0.132 1.00 62.94 79 SER A C 1
ATOM 632 O O . SER A 1 79 ? 32.383 13.377 0.031 1.00 62.94 79 SER A O 1
ATOM 634 N N . LYS A 1 80 ? 32.220 15.270 1.204 1.00 59.94 80 LYS A N 1
ATOM 635 C CA . LYS A 1 80 ? 33.126 14.855 2.294 1.00 59.94 80 LYS A CA 1
ATOM 636 C C . LYS A 1 80 ? 32.689 13.587 3.057 1.00 59.94 80 LYS A C 1
ATOM 638 O O . LYS A 1 80 ? 33.404 13.158 3.957 1.00 59.94 80 LYS A O 1
ATOM 643 N N . GLY A 1 81 ? 31.523 13.022 2.738 1.00 57.25 81 GLY A N 1
ATOM 644 C CA . GLY A 1 81 ? 30.987 11.782 3.305 1.00 57.25 81 GLY A CA 1
ATOM 645 C C . GLY A 1 81 ? 30.921 10.614 2.314 1.00 57.25 81 GLY A C 1
ATOM 646 O O . GLY A 1 81 ? 30.333 9.588 2.654 1.00 57.25 81 GLY A O 1
ATOM 647 N N . TYR A 1 82 ? 31.478 10.752 1.103 1.00 55.88 82 TYR A N 1
ATOM 648 C CA . TYR A 1 82 ? 31.519 9.671 0.122 1.00 55.88 82 TYR A CA 1
ATOM 649 C C . TYR A 1 82 ? 32.436 8.537 0.601 1.00 55.88 82 TYR A C 1
ATOM 651 O O . TYR A 1 82 ? 33.657 8.670 0.649 1.00 55.88 82 TYR A O 1
ATOM 659 N N . LEU A 1 83 ? 31.834 7.401 0.950 1.00 58.66 83 LEU A N 1
ATOM 660 C CA . LEU A 1 83 ? 32.527 6.125 1.096 1.00 58.66 83 LEU A CA 1
ATOM 661 C C . LEU A 1 83 ? 32.206 5.306 -0.162 1.00 58.66 83 LEU A C 1
ATOM 663 O O . LEU A 1 83 ? 31.028 5.006 -0.374 1.00 58.66 83 LEU A O 1
ATOM 667 N N . PRO A 1 84 ? 33.191 4.958 -1.013 1.00 55.50 84 PRO A N 1
ATOM 668 C CA . PRO A 1 84 ? 32.930 4.171 -2.210 1.00 55.50 84 PRO A CA 1
ATOM 669 C C . PRO A 1 84 ? 32.384 2.805 -1.786 1.00 55.50 84 PRO A C 1
ATOM 671 O O . PRO A 1 84 ? 33.087 1.991 -1.184 1.00 55.50 84 PRO A O 1
ATOM 674 N N . GLY A 1 85 ? 31.092 2.596 -2.044 1.00 51.28 85 GLY A N 1
ATOM 675 C CA . GLY A 1 85 ? 30.373 1.382 -1.688 1.00 51.28 85 GLY A CA 1
ATOM 676 C C . GLY A 1 85 ? 31.040 0.167 -2.321 1.00 51.28 85 GLY A C 1
ATOM 677 O O . GLY A 1 85 ? 31.155 0.073 -3.543 1.00 51.28 85 GLY A O 1
ATOM 678 N N . GLY A 1 86 ? 31.497 -0.752 -1.471 1.00 44.28 86 GLY A N 1
ATOM 679 C CA . GLY A 1 86 ? 32.008 -2.049 -1.886 1.00 44.28 86 GLY A CA 1
ATOM 680 C C . GLY A 1 86 ? 30.988 -2.790 -2.748 1.00 44.28 86 GLY A C 1
ATOM 681 O O . GLY A 1 86 ? 29.780 -2.695 -2.532 1.00 44.28 86 GLY A O 1
ATOM 682 N N . LYS A 1 87 ? 31.504 -3.520 -3.741 1.00 36.97 87 LYS A N 1
ATOM 683 C CA . LYS A 1 87 ? 30.736 -4.423 -4.601 1.00 36.97 87 LYS A CA 1
ATOM 684 C C . LYS A 1 87 ? 29.802 -5.287 -3.752 1.00 36.97 87 LYS A C 1
ATOM 686 O O . LYS A 1 87 ? 30.269 -6.002 -2.869 1.00 36.97 87 LYS A O 1
ATOM 691 N N . VAL A 1 88 ? 28.509 -5.248 -4.056 1.00 39.56 88 VAL A N 1
ATOM 692 C CA . VAL A 1 88 ? 27.578 -6.296 -3.636 1.00 39.56 88 VAL A CA 1
ATOM 693 C C . VAL A 1 88 ? 27.751 -7.430 -4.646 1.00 39.56 88 VAL A C 1
ATOM 695 O O . VAL A 1 88 ? 27.418 -7.257 -5.818 1.00 39.56 88 VAL A O 1
ATOM 698 N N . SER A 1 89 ? 28.391 -8.520 -4.216 1.00 38.25 89 SER A N 1
ATOM 699 C CA . SER A 1 89 ? 28.403 -9.816 -4.909 1.00 38.25 89 SER A CA 1
ATOM 700 C C . SER A 1 89 ? 27.151 -10.608 -4.580 1.00 38.25 89 SER A C 1
ATOM 702 O O . SER A 1 89 ? 26.794 -10.580 -3.378 1.00 38.25 89 SER A O 1
#

Foldseek 3Di:
DVPVVCDPVPDDPVRDPQDPVNVVVVQVVCCVVVVDPDDDDQDQVSQCPDPPQQADVRSHGDAPPPDDDDVVVPDDCPDPPDDPDDDDD

Sequence (89 aa):
MIKEMLGTAWLDKSNMPETGNQIRRRKGQEMRAGTRPYPKYPSKESRIADTSGMFDDDGNYVYPEGSGFNWMQKVDPDSKGYLPGGKVS

pLDDT: mean 75.31, std 15.33, range [36.97, 95.44]